Protein AF-A0A090X7V4-F1 (afdb_monomer)

Nearest PDB structures (foldseek):
  7btb-assembly1_n  TM=2.486E-01  e=9.029E+00  Saccharomyces cerevisiae S288C

Radius of gyration: 24.44 Å; Cα contacts (8 Å, |Δi|>4): 132; chain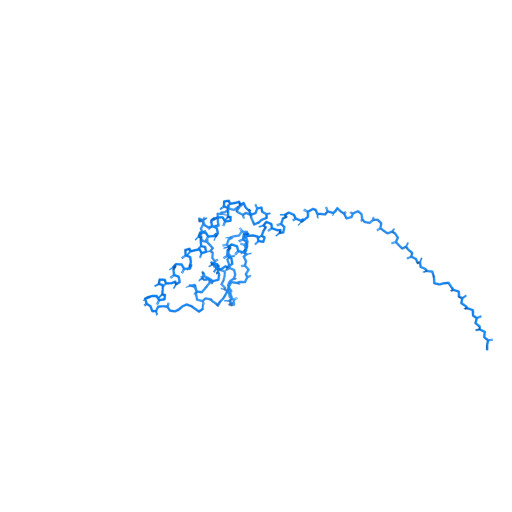s: 1; bounding box: 55×74×33 Å

Mean predicted aligned error: 12.54 Å

Structure (mmCIF, N/CA/C/O backbone):
data_AF-A0A090X7V4-F1
#
_entry.id   AF-A0A090X7V4-F1
#
loop_
_atom_site.group_PDB
_atom_site.id
_atom_site.type_symbol
_atom_site.label_atom_id
_atom_site.label_alt_id
_atom_site.label_comp_id
_atom_site.label_asym_id
_atom_site.label_entity_id
_atom_site.label_seq_id
_atom_site.pdbx_PDB_ins_code
_atom_site.Cartn_x
_atom_site.Cartn_y
_atom_site.Cartn_z
_atom_site.occupancy
_atom_site.B_iso_or_equiv
_atom_site.auth_seq_id
_atom_site.auth_comp_id
_atom_site.auth_asym_id
_atom_site.auth_atom_id
_atom_site.pdbx_PDB_model_num
ATOM 1 N N . MET A 1 1 ? 37.353 -62.500 11.429 1.00 55.50 1 MET A N 1
ATOM 2 C CA . MET A 1 1 ? 38.301 -61.443 11.016 1.00 55.50 1 MET A CA 1
ATOM 3 C C . MET A 1 1 ? 38.512 -61.535 9.520 1.00 55.50 1 MET A C 1
ATOM 5 O O . MET A 1 1 ? 39.164 -62.463 9.074 1.00 55.50 1 MET A O 1
ATOM 9 N N . TYR A 1 2 ? 37.965 -60.586 8.769 1.00 43.41 2 TYR A N 1
ATOM 10 C CA . TYR A 1 2 ? 38.530 -60.153 7.495 1.00 43.41 2 TYR A CA 1
ATOM 11 C C . TYR A 1 2 ? 37.994 -58.744 7.243 1.00 43.41 2 TYR A C 1
ATOM 13 O O . TYR A 1 2 ? 36.796 -58.547 7.060 1.00 43.41 2 TYR A O 1
ATOM 21 N N . ARG A 1 3 ? 38.876 -57.752 7.373 1.00 49.12 3 ARG A N 1
ATOM 22 C CA . ARG A 1 3 ? 38.632 -56.381 6.926 1.00 49.12 3 ARG A CA 1
ATOM 23 C C . ARG A 1 3 ? 39.083 -56.313 5.476 1.00 49.12 3 ARG A C 1
ATOM 25 O O . ARG A 1 3 ? 40.190 -56.753 5.195 1.00 49.12 3 ARG A O 1
ATOM 32 N N . ASN A 1 4 ? 38.300 -55.680 4.612 1.00 52.03 4 ASN A N 1
ATOM 33 C CA . ASN A 1 4 ? 38.887 -54.919 3.519 1.00 52.03 4 ASN A CA 1
ATOM 34 C C . ASN A 1 4 ? 38.003 -53.724 3.170 1.00 52.03 4 ASN A C 1
ATOM 36 O O . ASN A 1 4 ? 36.879 -53.850 2.696 1.00 52.03 4 ASN A O 1
ATOM 40 N N . ILE A 1 5 ? 38.551 -52.559 3.497 1.00 61.97 5 ILE A N 1
ATOM 41 C CA . ILE A 1 5 ? 38.123 -51.238 3.066 1.00 61.97 5 ILE A CA 1
ATOM 42 C C . ILE A 1 5 ? 38.464 -51.155 1.580 1.00 61.97 5 ILE A C 1
ATOM 44 O O . ILE A 1 5 ? 39.626 -51.328 1.218 1.00 61.97 5 ILE A O 1
ATOM 48 N N . SER A 1 6 ? 37.490 -50.867 0.722 1.00 59.38 6 SER A N 1
ATOM 49 C CA . SER A 1 6 ? 37.802 -50.417 -0.630 1.00 59.38 6 SER A CA 1
ATOM 50 C C . SER A 1 6 ? 36.825 -49.335 -1.072 1.00 59.38 6 SER A C 1
ATOM 52 O O . SER A 1 6 ? 35.703 -49.603 -1.480 1.00 59.38 6 SER A O 1
ATOM 54 N N . ILE A 1 7 ? 37.302 -48.103 -0.883 1.00 57.25 7 ILE A N 1
ATOM 55 C CA . ILE A 1 7 ? 37.179 -46.966 -1.797 1.00 57.25 7 ILE A CA 1
ATOM 56 C C . ILE A 1 7 ? 35.736 -46.570 -2.136 1.00 57.25 7 ILE A C 1
ATOM 58 O O . ILE A 1 7 ? 35.117 -47.048 -3.082 1.00 57.25 7 ILE A O 1
ATOM 62 N N . MET A 1 8 ? 35.245 -45.586 -1.377 1.00 54.00 8 MET A N 1
ATOM 63 C CA . MET A 1 8 ? 34.170 -44.704 -1.816 1.00 54.00 8 MET A CA 1
ATOM 64 C C . MET A 1 8 ? 34.558 -44.070 -3.158 1.00 54.00 8 MET A C 1
ATOM 66 O O . MET A 1 8 ? 35.393 -43.167 -3.210 1.00 54.00 8 MET A O 1
ATOM 70 N N . LEU A 1 9 ? 33.950 -44.545 -4.244 1.00 51.62 9 LEU A N 1
ATOM 71 C CA . LEU A 1 9 ? 33.958 -43.870 -5.537 1.00 51.62 9 LEU A CA 1
ATOM 72 C C . LEU A 1 9 ? 33.089 -42.614 -5.421 1.00 51.62 9 LEU A C 1
ATOM 74 O O . LEU A 1 9 ? 31.883 -42.634 -5.657 1.00 51.62 9 LEU A O 1
ATOM 78 N N . PHE A 1 10 ? 33.725 -41.518 -5.012 1.00 44.22 10 PHE A N 1
ATOM 79 C CA . PHE A 1 10 ? 33.209 -40.167 -5.181 1.00 44.22 10 PHE A CA 1
ATOM 80 C C . PHE A 1 10 ? 33.119 -39.889 -6.685 1.00 44.22 10 PHE A C 1
ATOM 82 O O . PHE A 1 10 ? 34.092 -39.497 -7.328 1.00 44.22 10 PHE A O 1
ATOM 89 N N . VAL A 1 11 ? 31.949 -40.143 -7.266 1.00 53.31 11 VAL A N 1
ATOM 90 C CA . VAL A 1 11 ? 31.646 -39.730 -8.634 1.00 53.31 11 VAL A CA 1
ATOM 91 C C . VAL A 1 11 ? 31.371 -38.229 -8.593 1.00 53.31 11 VAL A C 1
ATOM 93 O O . VAL A 1 11 ? 30.266 -37.783 -8.293 1.00 53.31 11 VAL A O 1
ATOM 96 N N . LEU A 1 12 ? 32.417 -37.441 -8.833 1.00 53.66 12 LEU A N 1
ATOM 97 C CA . LEU A 1 12 ? 32.319 -36.005 -9.062 1.00 53.66 12 LEU A CA 1
ATOM 98 C C . LEU A 1 12 ? 31.621 -35.782 -10.408 1.00 53.66 12 LEU A C 1
ATOM 100 O O . LEU A 1 12 ? 32.263 -35.766 -11.457 1.00 53.66 12 LEU A O 1
ATOM 104 N N . PHE A 1 13 ? 30.301 -35.609 -10.390 1.00 48.25 13 PHE A N 1
ATOM 105 C CA . PHE A 1 13 ? 29.587 -35.062 -11.539 1.00 48.25 13 PHE A CA 1
ATOM 106 C C . PHE A 1 13 ? 29.838 -33.555 -11.608 1.00 48.25 13 PHE A C 1
ATOM 108 O O . PHE A 1 13 ? 29.112 -32.743 -11.039 1.00 48.25 13 PHE A O 1
ATOM 115 N N . ALA A 1 14 ? 30.898 -33.193 -12.327 1.00 54.91 14 ALA A N 1
ATOM 116 C CA . ALA A 1 14 ? 31.065 -31.867 -12.889 1.00 54.91 14 ALA A CA 1
ATOM 117 C C . ALA A 1 14 ? 30.038 -31.688 -14.015 1.00 54.91 14 ALA A C 1
ATOM 119 O O . ALA A 1 14 ? 30.277 -32.064 -15.161 1.00 54.91 14 ALA A O 1
ATOM 120 N N . VAL A 1 15 ? 28.883 -31.116 -13.684 1.00 54.47 15 VAL A N 1
ATOM 121 C CA . VAL A 1 15 ? 28.020 -30.483 -14.680 1.00 54.47 15 VAL A CA 1
ATOM 122 C C . VAL A 1 15 ? 28.199 -28.983 -14.517 1.00 54.47 15 VAL A C 1
ATOM 124 O O . VAL A 1 15 ? 27.664 -28.356 -13.606 1.00 54.47 15 VAL A O 1
ATOM 127 N N . VAL A 1 16 ? 29.004 -28.426 -15.418 1.00 55.53 16 VAL A N 1
ATOM 128 C CA . VAL A 1 16 ? 29.049 -26.999 -15.722 1.00 55.53 16 VAL A CA 1
ATOM 129 C C . VAL A 1 16 ? 27.666 -26.610 -16.242 1.00 55.53 16 VAL A C 1
ATOM 131 O O . VAL A 1 16 ? 27.377 -26.731 -17.429 1.00 55.53 16 VAL A O 1
ATOM 134 N N . LEU A 1 17 ? 26.790 -26.165 -15.347 1.00 43.09 17 LEU A N 1
ATOM 135 C CA . LEU A 1 17 ? 25.712 -25.263 -15.718 1.00 43.09 17 LEU A CA 1
ATOM 136 C C . LEU A 1 17 ? 26.254 -23.863 -15.485 1.00 43.09 17 LEU A C 1
ATOM 138 O O . LEU A 1 17 ? 26.404 -23.422 -14.347 1.00 43.09 17 LEU A O 1
ATOM 142 N N . GLY A 1 18 ? 26.582 -23.187 -16.586 1.00 54.56 18 GLY A N 1
ATOM 143 C CA . GLY A 1 18 ? 26.677 -21.739 -16.606 1.00 54.56 18 GLY A CA 1
ATOM 144 C C . GLY A 1 18 ? 25.325 -21.183 -16.186 1.00 54.56 18 GLY A C 1
ATOM 145 O O . GLY A 1 18 ? 24.454 -20.956 -17.018 1.00 54.56 18 GLY A O 1
ATOM 146 N N . VAL A 1 19 ? 25.138 -21.023 -14.879 1.00 44.72 19 VAL A N 1
ATOM 147 C CA . VAL A 1 19 ? 24.130 -20.133 -14.332 1.00 44.72 19 VAL A CA 1
ATOM 148 C C . VAL A 1 19 ? 24.562 -18.764 -14.841 1.00 44.72 19 VAL A C 1
ATOM 150 O O . VAL A 1 19 ? 25.655 -18.321 -14.469 1.00 44.72 19 VAL A O 1
ATOM 153 N N . PRO A 1 20 ? 23.797 -18.085 -15.719 1.00 42.94 20 PRO A N 1
ATOM 154 C CA . PRO A 1 20 ? 23.959 -16.651 -15.764 1.00 42.94 20 PRO A CA 1
ATOM 155 C C . PRO A 1 20 ? 23.692 -16.234 -14.324 1.00 42.94 20 PRO A C 1
ATOM 157 O O . PRO A 1 20 ? 22.617 -16.510 -13.793 1.00 42.94 20 PRO A O 1
ATOM 160 N N . ALA A 1 21 ? 24.712 -15.704 -13.653 1.00 44.31 21 ALA A N 1
ATOM 161 C CA . ALA A 1 21 ? 24.515 -14.984 -12.417 1.00 44.31 21 ALA A CA 1
ATOM 162 C C . ALA A 1 21 ? 23.565 -13.847 -12.788 1.00 44.31 21 ALA A C 1
ATOM 164 O O . ALA A 1 21 ? 23.988 -12.806 -13.293 1.00 44.31 21 ALA A O 1
ATOM 165 N N . SER A 1 22 ? 22.265 -14.123 -12.680 1.00 48.25 22 SER A N 1
ATOM 166 C CA . SER A 1 22 ? 21.217 -13.146 -12.832 1.00 48.25 22 SER A CA 1
ATOM 167 C C . SER A 1 22 ? 21.546 -12.106 -11.788 1.00 48.25 22 SER A C 1
ATOM 169 O O . SER A 1 22 ? 21.536 -12.362 -10.587 1.00 48.25 22 SER A O 1
ATOM 171 N N . GLN A 1 23 ? 21.975 -10.962 -12.290 1.00 44.66 23 GLN A N 1
ATOM 172 C CA . GLN A 1 23 ? 22.287 -9.773 -11.537 1.00 44.66 23 GLN A CA 1
ATOM 173 C C . GLN A 1 23 ? 20.961 -9.267 -10.940 1.00 44.66 23 GLN A C 1
ATOM 175 O O . GLN A 1 23 ? 20.342 -8.347 -11.459 1.00 44.66 23 GLN A O 1
ATOM 180 N N . GLU A 1 24 ? 20.457 -9.935 -9.900 1.00 46.69 24 GLU A N 1
ATOM 181 C CA . GLU A 1 24 ? 19.178 -9.635 -9.232 1.00 46.69 24 GLU A CA 1
ATOM 182 C C . GLU A 1 24 ? 19.360 -8.822 -7.943 1.00 46.69 24 GLU A C 1
ATOM 184 O O . GLU A 1 24 ? 18.419 -8.622 -7.175 1.00 46.69 24 GLU A O 1
ATOM 189 N N . GLU A 1 25 ? 20.559 -8.295 -7.707 1.00 41.16 25 GLU A N 1
ATOM 190 C CA . GLU A 1 25 ? 20.866 -7.526 -6.495 1.00 41.16 25 GLU A CA 1
ATOM 191 C C . GLU A 1 25 ? 20.339 -6.072 -6.559 1.00 41.16 25 GLU A C 1
ATOM 193 O O . GLU A 1 25 ? 20.152 -5.423 -5.530 1.00 41.16 25 GLU A O 1
ATOM 198 N N . GLY A 1 26 ? 20.012 -5.559 -7.755 1.00 44.94 26 GLY A N 1
ATOM 199 C CA . GLY A 1 26 ? 19.451 -4.207 -7.942 1.00 44.94 26 GLY A CA 1
ATOM 200 C C . GLY A 1 26 ? 17.917 -4.132 -8.034 1.00 44.94 26 GLY A C 1
ATOM 201 O O . GLY A 1 26 ? 17.308 -3.114 -7.697 1.00 44.94 26 GLY A O 1
ATOM 202 N N . SER A 1 27 ? 17.267 -5.209 -8.481 1.00 49.81 27 SER A N 1
ATOM 203 C CA . SER A 1 27 ? 15.825 -5.213 -8.792 1.00 49.81 27 SER A CA 1
ATOM 204 C C . SER A 1 27 ? 14.957 -5.566 -7.580 1.00 49.81 27 SER A C 1
ATOM 206 O O . SER A 1 27 ? 13.837 -5.077 -7.434 1.00 49.81 27 SER A O 1
ATOM 208 N N . THR A 1 28 ? 15.478 -6.399 -6.678 1.00 54.03 28 THR A N 1
ATOM 209 C CA . THR A 1 28 ? 14.794 -6.783 -5.434 1.00 54.03 28 THR A CA 1
ATOM 210 C C . THR A 1 28 ? 14.804 -5.648 -4.410 1.00 54.03 28 THR A C 1
ATOM 212 O O . THR A 1 28 ? 13.775 -5.374 -3.791 1.00 54.03 28 THR A O 1
ATOM 215 N N . SER A 1 29 ? 15.930 -4.938 -4.284 1.00 62.31 29 SER A N 1
ATOM 216 C CA . SER A 1 29 ? 16.094 -3.813 -3.356 1.00 62.31 29 SER A CA 1
ATOM 217 C C . SER A 1 29 ? 15.221 -2.614 -3.731 1.00 62.31 29 SER A C 1
ATOM 219 O O . SER A 1 29 ? 14.504 -2.093 -2.880 1.00 62.31 29 SER A O 1
ATOM 221 N N . SER A 1 30 ? 15.197 -2.221 -5.007 1.00 68.62 30 SER A N 1
ATOM 222 C CA . SER A 1 30 ? 14.364 -1.108 -5.481 1.00 68.62 30 SER A CA 1
ATOM 223 C C . SER A 1 30 ? 12.866 -1.410 -5.334 1.00 68.62 30 SER A C 1
ATOM 225 O O . SER A 1 30 ? 12.134 -0.623 -4.735 1.00 68.62 30 SER A O 1
ATOM 227 N N . SER A 1 31 ? 12.398 -2.582 -5.773 1.00 77.44 31 SER A N 1
ATOM 228 C CA . SER A 1 31 ? 10.998 -3.011 -5.598 1.00 77.44 31 SER A CA 1
ATOM 229 C C . SER A 1 31 ? 10.559 -3.035 -4.127 1.00 77.44 31 SER A C 1
ATOM 231 O O .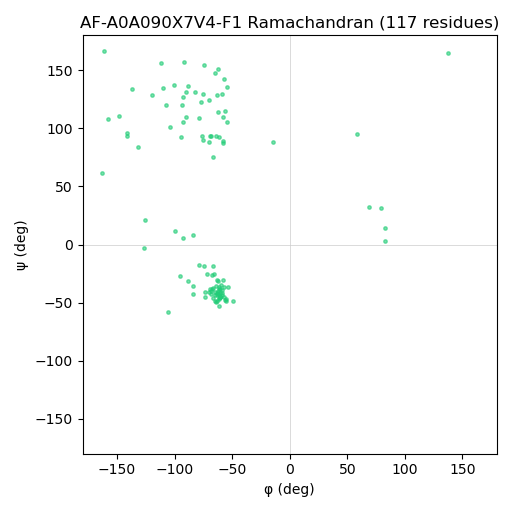 SER A 1 31 ? 9.428 -2.655 -3.794 1.00 77.44 31 SER A O 1
ATOM 233 N N . TRP A 1 32 ? 11.469 -3.417 -3.225 1.00 84.00 32 TRP A N 1
ATOM 234 C CA . TRP A 1 32 ? 11.226 -3.394 -1.786 1.00 84.00 32 TRP A CA 1
ATOM 235 C C . TRP A 1 32 ? 10.968 -1.980 -1.251 1.00 84.00 32 TRP A C 1
ATOM 237 O O . TRP A 1 32 ? 10.034 -1.790 -0.471 1.00 84.00 32 TRP A O 1
ATOM 247 N N . GLU A 1 33 ? 11.716 -0.969 -1.702 1.00 88.19 33 GLU A N 1
ATOM 248 C CA . GLU A 1 33 ? 11.531 0.410 -1.234 1.00 88.19 33 GLU A CA 1
ATOM 249 C C . GLU A 1 33 ? 10.131 0.956 -1.539 1.00 88.19 33 GLU A C 1
ATOM 251 O O . GLU A 1 33 ? 9.485 1.540 -0.665 1.00 88.19 33 GLU A O 1
ATOM 256 N N . CYS A 1 34 ? 9.635 0.746 -2.762 1.00 89.00 34 CYS A N 1
ATOM 257 C CA . CYS A 1 34 ? 8.291 1.180 -3.150 1.00 89.00 34 CYS A CA 1
ATOM 258 C C . CYS A 1 34 ? 7.218 0.389 -2.403 1.00 89.00 34 CYS A C 1
ATOM 260 O O . CYS A 1 34 ? 6.214 0.956 -1.968 1.00 89.00 34 CYS A O 1
ATOM 262 N N . ARG A 1 35 ? 7.440 -0.913 -2.189 1.00 87.75 35 ARG A N 1
ATOM 263 C CA . ARG A 1 35 ? 6.521 -1.745 -1.402 1.00 87.75 35 ARG A CA 1
ATOM 264 C C . ARG A 1 35 ? 6.427 -1.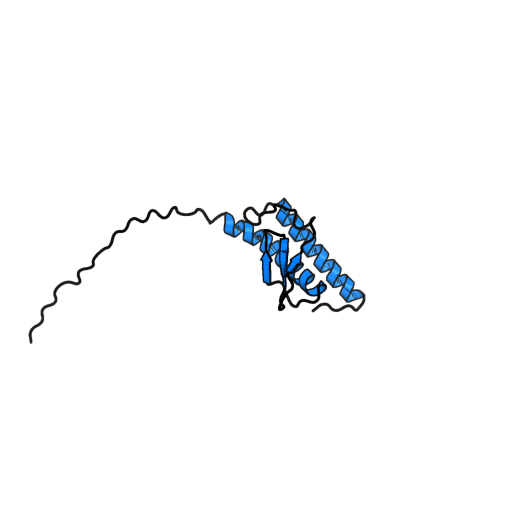227 0.026 1.00 87.75 35 ARG A C 1
ATOM 266 O O . ARG A 1 35 ? 5.328 -1.112 0.561 1.00 87.75 35 ARG A O 1
ATOM 273 N N . GLN A 1 36 ? 7.558 -0.873 0.624 1.00 91.06 36 GLN A N 1
ATOM 274 C CA . GLN A 1 36 ? 7.597 -0.343 1.979 1.00 91.06 36 GLN A CA 1
ATOM 275 C C . GLN A 1 36 ? 6.977 1.058 2.073 1.00 91.06 36 GLN A C 1
ATOM 277 O O . GLN A 1 36 ? 6.249 1.331 3.027 1.00 91.06 36 GLN A O 1
ATOM 282 N N . ALA A 1 37 ? 7.188 1.912 1.067 1.00 93.00 37 ALA A N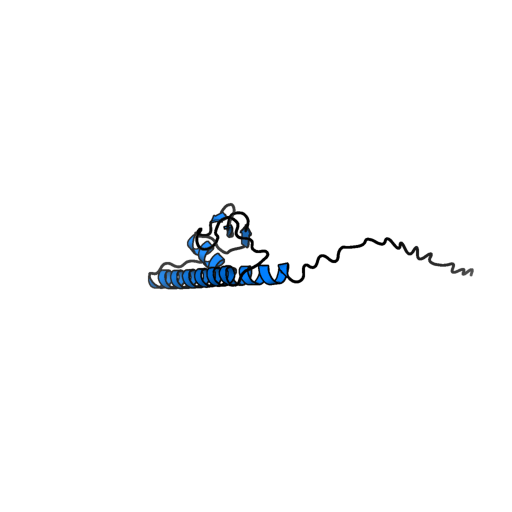 1
ATOM 283 C CA . ALA A 1 37 ? 6.539 3.220 0.967 1.00 93.00 37 ALA A CA 1
ATOM 284 C C . ALA A 1 37 ? 5.005 3.123 0.874 1.00 93.00 37 ALA A C 1
ATOM 286 O O . ALA A 1 37 ? 4.305 3.959 1.446 1.00 93.00 37 ALA A O 1
ATOM 287 N N . LEU A 1 38 ? 4.490 2.102 0.181 1.00 93.81 38 LEU A N 1
ATOM 288 C CA . LEU A 1 38 ? 3.057 1.876 -0.018 1.00 93.81 38 LEU A CA 1
ATOM 289 C C . LEU A 1 38 ? 2.383 1.133 1.146 1.00 93.81 38 LEU A C 1
ATOM 291 O O . LEU A 1 38 ? 1.229 1.419 1.445 1.00 93.81 38 LEU A O 1
ATOM 295 N N . SER A 1 39 ? 3.069 0.186 1.797 1.00 91.50 39 SER A N 1
ATOM 296 C CA . SER A 1 39 ? 2.464 -0.805 2.709 1.00 91.50 39 SER A CA 1
ATOM 297 C C . SER A 1 39 ? 1.525 -0.201 3.762 1.00 91.50 39 SER A C 1
ATOM 299 O O . SER A 1 39 ? 0.382 -0.632 3.897 1.00 91.50 39 SER A O 1
ATOM 301 N N . GLY A 1 40 ? 1.962 0.858 4.454 1.00 93.56 40 GLY A N 1
ATOM 302 C CA . GLY A 1 40 ? 1.136 1.516 5.471 1.00 93.56 40 GLY A CA 1
ATOM 303 C C . GLY A 1 40 ? -0.120 2.180 4.898 1.00 93.56 40 GLY A C 1
ATOM 304 O O . GLY A 1 40 ? -1.192 2.074 5.487 1.00 93.56 40 GLY A O 1
ATOM 305 N N . GLY A 1 41 ? -0.005 2.837 3.741 1.00 94.50 41 GLY A N 1
ATOM 306 C CA . GLY A 1 41 ? -1.139 3.443 3.047 1.00 94.50 41 GLY A CA 1
ATOM 307 C C . GLY A 1 41 ? -2.099 2.400 2.493 1.00 94.50 41 GLY A C 1
ATOM 308 O O . GLY A 1 41 ? -3.305 2.543 2.650 1.00 94.50 41 GLY A O 1
ATOM 309 N N . ALA A 1 42 ? -1.572 1.326 1.903 1.00 94.12 42 ALA A N 1
ATOM 310 C CA . ALA A 1 42 ? -2.364 0.215 1.387 1.00 94.12 42 ALA A CA 1
ATOM 311 C C . ALA A 1 42 ? -3.168 -0.483 2.489 1.00 94.12 42 ALA A C 1
ATOM 313 O O . ALA A 1 42 ? -4.322 -0.832 2.254 1.00 94.12 42 ALA A O 1
ATOM 314 N N . ASN A 1 43 ? -2.598 -0.639 3.690 1.00 94.56 43 ASN A N 1
ATOM 315 C CA . ASN A 1 43 ? -3.324 -1.209 4.823 1.00 94.56 43 ASN A CA 1
ATOM 316 C C . ASN A 1 43 ? -4.532 -0.353 5.200 1.00 94.56 43 ASN A C 1
ATOM 318 O O . ASN A 1 43 ? -5.656 -0.839 5.181 1.00 94.56 43 ASN A O 1
ATOM 322 N N . ILE A 1 44 ? -4.303 0.943 5.426 1.00 94.94 44 ILE A N 1
ATOM 323 C CA . ILE A 1 44 ? -5.366 1.896 5.765 1.00 94.94 44 ILE A CA 1
ATOM 324 C C . ILE A 1 44 ? -6.403 1.975 4.640 1.00 94.94 44 ILE A C 1
ATOM 326 O O . ILE A 1 44 ? -7.600 2.061 4.890 1.00 94.94 44 ILE A O 1
ATOM 330 N N . TYR A 1 45 ? -5.964 1.921 3.385 1.00 94.38 45 TYR A N 1
ATOM 331 C CA . TYR A 1 45 ? -6.873 1.915 2.248 1.00 94.38 45 TYR A CA 1
ATOM 332 C C . TYR A 1 45 ? -7.761 0.666 2.250 1.00 94.38 45 TYR A C 1
ATOM 334 O O . TYR A 1 45 ? -8.969 0.784 2.087 1.00 94.38 45 TYR A O 1
ATOM 342 N N . CYS A 1 46 ? -7.207 -0.518 2.518 1.00 92.81 46 CYS A N 1
ATOM 343 C CA . CYS A 1 46 ? -8.000 -1.730 2.720 1.00 92.81 46 CYS A CA 1
ATOM 344 C C . CYS A 1 46 ? -9.020 -1.562 3.867 1.00 92.81 46 CYS A C 1
ATOM 346 O O . CYS A 1 46 ? -10.196 -1.877 3.675 1.00 92.81 46 CYS A O 1
ATOM 348 N N . GLU A 1 47 ? -8.612 -1.003 5.010 1.00 92.06 47 GLU A N 1
ATOM 349 C CA . GLU A 1 47 ? -9.490 -0.719 6.161 1.00 92.06 47 GLU A CA 1
ATOM 350 C C . GLU A 1 47 ? -10.654 0.210 5.796 1.00 92.06 47 GLU A C 1
ATOM 352 O O . GLU A 1 47 ? -11.806 -0.078 6.125 1.00 92.06 47 GLU A O 1
ATOM 357 N N . ILE A 1 48 ? -10.387 1.274 5.030 1.00 91.00 48 ILE A N 1
ATOM 358 C CA . ILE A 1 48 ? -11.414 2.201 4.525 1.00 91.00 48 ILE A CA 1
ATOM 359 C C . ILE A 1 48 ? -12.451 1.470 3.656 1.00 91.00 48 ILE A C 1
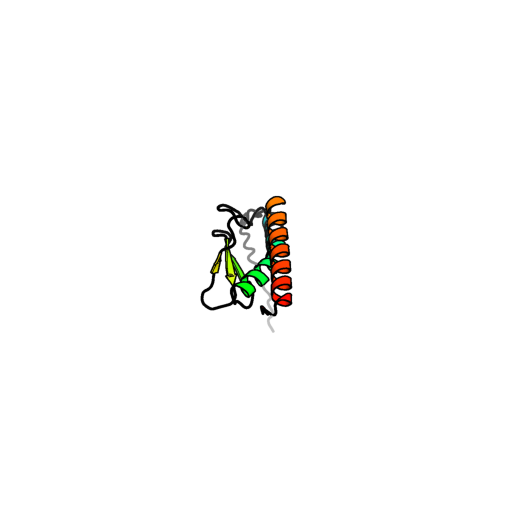ATOM 361 O O . ILE A 1 48 ? -13.636 1.796 3.698 1.00 91.00 48 ILE A O 1
ATOM 365 N N . PHE A 1 49 ? -12.037 0.454 2.894 1.00 89.12 49 PHE A N 1
ATOM 366 C CA . PHE A 1 49 ? -12.932 -0.389 2.088 1.00 89.12 49 PHE A CA 1
ATOM 367 C C . PHE A 1 49 ? -13.575 -1.548 2.883 1.00 89.12 49 PHE A C 1
ATOM 369 O O . PHE A 1 49 ? -14.253 -2.410 2.305 1.00 89.12 49 PHE A O 1
ATOM 376 N N . GLY A 1 50 ? -13.398 -1.567 4.208 1.00 88.25 50 GLY A N 1
ATOM 377 C CA . GLY A 1 50 ? -13.982 -2.552 5.118 1.00 88.25 50 GLY A CA 1
ATOM 378 C C . GLY A 1 50 ? -13.235 -3.886 5.147 1.00 88.25 50 GLY A C 1
ATOM 379 O O . GLY A 1 50 ? -13.870 -4.929 5.307 1.00 88.25 50 GLY A O 1
ATOM 380 N N . HIS A 1 51 ? -11.918 -3.868 4.936 1.00 89.50 51 HIS A N 1
ATOM 381 C CA . HIS A 1 51 ? -11.037 -5.038 5.018 1.00 89.50 51 HIS A CA 1
ATOM 382 C C . HIS A 1 51 ? -10.087 -4.964 6.202 1.00 89.50 51 HIS A C 1
ATOM 384 O O . HIS A 1 51 ? -9.752 -3.882 6.655 1.00 89.50 51 HIS A O 1
ATOM 390 N N . SER A 1 52 ? -9.596 -6.110 6.671 1.00 85.50 52 SER A N 1
ATOM 391 C CA . SER A 1 52 ? -8.715 -6.136 7.841 1.00 85.50 52 SER A CA 1
ATOM 392 C C . SER A 1 52 ? -7.300 -5.633 7.551 1.00 85.50 52 SER A C 1
ATOM 394 O O . SER A 1 52 ? -6.749 -4.886 8.348 1.00 85.50 52 SER A O 1
ATOM 396 N N . PHE A 1 53 ? -6.679 -6.056 6.446 1.00 87.19 53 PHE A N 1
ATOM 397 C CA . PHE A 1 53 ? -5.312 -5.640 6.116 1.00 87.19 53 PHE A CA 1
ATOM 398 C C . PHE A 1 53 ? -4.965 -5.857 4.641 1.00 87.19 53 PHE A C 1
ATOM 400 O O . PHE A 1 53 ? -5.659 -6.571 3.915 1.00 87.19 53 PHE A O 1
ATOM 407 N N . PHE A 1 54 ? -3.866 -5.252 4.201 1.00 90.69 54 PHE A N 1
ATOM 408 C CA . PHE A 1 54 ? -3.286 -5.439 2.870 1.00 90.69 54 PHE A CA 1
ATOM 409 C C . PHE A 1 54 ? -2.415 -6.707 2.800 1.00 90.69 54 PHE A C 1
ATOM 411 O O . PHE A 1 54 ? -1.532 -6.892 3.637 1.00 90.69 54 PHE A O 1
ATOM 418 N N . ARG A 1 55 ? -2.605 -7.558 1.778 1.00 88.94 55 ARG A N 1
ATOM 419 C CA . ARG A 1 55 ? -1.753 -8.740 1.533 1.00 88.94 55 ARG A CA 1
ATOM 420 C C . ARG A 1 55 ? -0.793 -8.570 0.361 1.00 88.94 55 ARG A C 1
ATOM 422 O O . ARG A 1 55 ? 0.411 -8.774 0.510 1.00 88.94 55 ARG A O 1
ATOM 429 N N . VAL A 1 56 ? -1.335 -8.292 -0.825 1.00 88.69 56 VAL A N 1
ATOM 430 C CA . VAL A 1 56 ? -0.598 -8.403 -2.094 1.00 88.69 56 VAL A CA 1
ATOM 431 C C . VAL A 1 56 ? -0.905 -7.207 -2.979 1.00 88.69 56 VAL A C 1
ATOM 433 O O . VAL A 1 56 ? -2.059 -6.838 -3.147 1.00 88.69 56 VAL A O 1
ATOM 436 N N . LEU A 1 57 ? 0.130 -6.603 -3.561 1.00 88.62 57 LEU A N 1
ATOM 437 C CA . LEU A 1 57 ? -0.020 -5.659 -4.665 1.00 88.62 57 LEU A CA 1
ATOM 438 C C . LEU A 1 57 ? 0.115 -6.442 -5.970 1.00 88.62 57 LEU A C 1
ATOM 440 O O . LEU A 1 57 ? 1.129 -7.116 -6.159 1.00 88.62 57 LEU A O 1
ATOM 444 N N . HIS A 1 58 ? -0.872 -6.292 -6.846 1.00 88.56 58 HIS A N 1
ATOM 445 C CA . HIS A 1 58 ? -0.884 -6.743 -8.235 1.00 88.56 58 HIS A CA 1
ATOM 446 C C . HIS A 1 58 ? -0.422 -5.566 -9.118 1.00 88.56 58 HIS A C 1
ATOM 448 O O . HIS A 1 58 ? -1.214 -4.672 -9.435 1.00 88.56 58 HIS A O 1
ATOM 454 N N . PRO A 1 59 ? 0.886 -5.449 -9.429 1.00 83.88 59 PRO A N 1
ATOM 455 C CA . PRO A 1 59 ? 1.436 -4.281 -10.120 1.00 83.88 59 PRO A CA 1
ATOM 456 C C . PRO A 1 59 ? 0.919 -4.125 -11.557 1.00 83.88 59 PRO A C 1
ATOM 458 O O . PRO A 1 59 ? 0.877 -3.010 -12.073 1.00 83.88 59 PRO A O 1
ATOM 461 N N . GLU A 1 60 ? 0.497 -5.214 -12.200 1.00 83.69 60 GLU A N 1
ATOM 462 C CA . GLU A 1 60 ? 0.004 -5.230 -13.578 1.00 83.69 60 GLU A CA 1
ATOM 463 C C . GLU A 1 60 ? -1.263 -4.388 -13.774 1.00 83.69 60 GLU A C 1
ATOM 465 O O . GLU A 1 60 ? -1.472 -3.812 -14.842 1.00 83.69 60 GLU A O 1
ATOM 470 N N . ASN A 1 61 ? -2.098 -4.293 -12.741 1.00 85.50 61 ASN A N 1
ATOM 471 C CA . ASN A 1 61 ? -3.380 -3.596 -12.780 1.00 85.50 61 ASN A CA 1
ATOM 472 C C . ASN A 1 61 ? -3.536 -2.545 -11.667 1.00 85.50 61 ASN A C 1
ATOM 474 O O . ASN A 1 61 ? -4.531 -1.813 -11.659 1.00 85.50 61 ASN A O 1
ATOM 478 N N . GLY A 1 62 ? -2.545 -2.431 -10.776 1.00 88.50 62 GLY A N 1
ATOM 479 C CA . GLY A 1 62 ? -2.564 -1.505 -9.649 1.00 88.50 62 GLY A CA 1
ATOM 480 C C . GLY A 1 62 ? -3.591 -1.893 -8.597 1.00 88.50 62 GLY A C 1
ATOM 481 O O . GLY A 1 62 ? -4.202 -1.015 -7.995 1.00 88.50 62 GLY A O 1
ATOM 482 N N . GLU A 1 63 ? -3.845 -3.185 -8.406 1.00 92.25 63 GLU A N 1
ATOM 483 C CA . GLU A 1 63 ? -4.834 -3.661 -7.443 1.00 92.25 63 GLU A CA 1
ATOM 484 C C . GLU A 1 63 ? -4.178 -4.138 -6.147 1.00 92.25 63 GLU A C 1
ATOM 486 O O . GLU A 1 63 ? -3.176 -4.850 -6.141 1.00 92.25 63 GLU A O 1
ATOM 491 N N . LEU A 1 64 ? -4.781 -3.760 -5.026 1.00 92.25 64 LEU A N 1
ATOM 492 C CA . LEU A 1 64 ? -4.459 -4.263 -3.702 1.00 92.25 64 LEU A CA 1
ATOM 493 C C . LEU A 1 64 ? -5.376 -5.438 -3.391 1.00 92.25 64 LEU A C 1
ATOM 495 O O . LEU A 1 64 ? -6.594 -5.300 -3.339 1.00 92.25 64 LEU A O 1
ATOM 499 N N . GLU A 1 65 ? -4.796 -6.598 -3.151 1.00 92.06 65 GLU A N 1
ATOM 500 C CA . GLU A 1 65 ? -5.486 -7.708 -2.524 1.00 92.06 65 GLU A CA 1
ATOM 501 C C . GLU A 1 65 ? -5.542 -7.464 -1.019 1.00 92.06 65 GLU A C 1
ATOM 503 O O . GLU A 1 65 ? -4.522 -7.516 -0.321 1.00 92.06 65 GLU A O 1
ATOM 508 N N . CYS A 1 66 ? -6.741 -7.171 -0.533 1.00 91.62 66 CYS A N 1
ATOM 509 C CA . CYS A 1 66 ? -7.014 -7.022 0.885 1.00 91.62 66 CYS A CA 1
ATOM 510 C C . CYS A 1 66 ? -7.461 -8.361 1.491 1.00 91.62 66 CYS A C 1
ATOM 512 O O . CYS A 1 66 ? -7.962 -9.245 0.792 1.00 91.62 66 CYS A O 1
ATOM 514 N N . ASP A 1 67 ? -7.302 -8.519 2.803 1.00 86.38 67 ASP A N 1
ATOM 515 C CA . ASP A 1 67 ? -7.802 -9.683 3.526 1.00 86.38 67 ASP A CA 1
ATOM 516 C C . ASP A 1 67 ? -9.332 -9.825 3.374 1.00 86.38 67 ASP A C 1
ATOM 518 O O . ASP A 1 67 ? -10.095 -8.862 3.511 1.00 86.38 67 ASP A O 1
ATOM 522 N N . GLY A 1 68 ? -9.763 -11.033 2.995 1.00 75.12 68 GLY A N 1
ATOM 523 C CA . GLY A 1 68 ? -11.152 -11.385 2.695 1.00 75.12 68 GLY A CA 1
ATOM 524 C C . GLY A 1 68 ? -11.301 -12.277 1.450 1.00 75.12 68 GLY A C 1
ATOM 525 O O . GLY A 1 68 ? -10.361 -12.412 0.669 1.00 75.12 68 GLY A O 1
ATOM 526 N N . PRO A 1 69 ? -12.474 -12.910 1.251 1.00 59.06 69 PRO A N 1
ATOM 527 C CA . PRO A 1 69 ? -12.666 -13.943 0.228 1.00 59.06 69 PRO A CA 1
ATOM 528 C C . PRO A 1 69 ? -12.583 -13.436 -1.220 1.00 59.06 69 PRO A C 1
ATOM 530 O O . PRO A 1 69 ? -12.243 -14.217 -2.100 1.00 59.06 69 PRO A O 1
ATOM 533 N N . THR A 1 70 ? -12.873 -12.159 -1.494 1.00 60.75 70 THR A N 1
ATOM 534 C CA . THR A 1 70 ? -12.953 -11.642 -2.874 1.00 60.75 70 THR A CA 1
ATOM 535 C C . THR A 1 70 ? -12.896 -10.112 -2.951 1.00 60.75 70 THR A C 1
ATOM 537 O O . THR A 1 70 ? -13.868 -9.510 -3.402 1.00 60.75 70 THR A O 1
ATOM 540 N N . LYS A 1 71 ? -11.829 -9.425 -2.520 1.00 73.00 71 LYS A N 1
ATOM 541 C CA . LYS A 1 71 ? -11.763 -7.964 -2.743 1.00 73.00 71 LYS A CA 1
ATOM 542 C C . LYS A 1 71 ? -10.366 -7.480 -3.107 1.00 73.00 71 LYS A C 1
ATOM 544 O O . LYS A 1 71 ? -9.537 -7.153 -2.262 1.00 73.00 71 LYS A O 1
ATOM 549 N N . LYS A 1 72 ? -10.158 -7.422 -4.421 1.00 88.62 72 LYS A N 1
ATOM 550 C CA . LYS A 1 72 ? -9.141 -6.585 -5.040 1.00 88.62 72 LYS A CA 1
ATOM 551 C C . LYS A 1 72 ? -9.655 -5.146 -5.048 1.00 88.62 72 LYS A C 1
ATOM 553 O O . LYS A 1 72 ? -10.739 -4.885 -5.568 1.00 88.62 72 LYS A O 1
ATOM 558 N N . VAL A 1 73 ? -8.907 -4.230 -4.451 1.00 90.75 73 VAL A N 1
ATOM 559 C CA . VAL A 1 73 ? -9.222 -2.802 -4.414 1.00 90.75 73 VAL A CA 1
ATOM 560 C C . VAL A 1 73 ? -8.252 -2.085 -5.337 1.00 90.75 73 VAL A C 1
ATOM 562 O O . VAL A 1 73 ? -7.039 -2.148 -5.154 1.00 90.75 73 VAL A O 1
ATOM 565 N N . LYS A 1 74 ? -8.777 -1.412 -6.356 1.00 92.81 74 LYS A N 1
ATOM 566 C CA . LYS A 1 74 ? -7.946 -0.720 -7.337 1.00 92.81 74 LYS A CA 1
ATOM 567 C C . LYS A 1 74 ? -7.377 0.570 -6.752 1.00 92.81 74 LYS A C 1
ATOM 569 O O . LYS A 1 74 ? -8.129 1.389 -6.228 1.00 92.81 74 LYS A O 1
ATOM 574 N N . LEU A 1 75 ? -6.066 0.763 -6.878 1.00 92.94 75 LEU A N 1
ATOM 575 C CA . LEU A 1 75 ? -5.425 2.026 -6.541 1.00 92.94 75 LEU A CA 1
ATOM 576 C C . LEU A 1 75 ? -5.914 3.137 -7.479 1.00 92.94 75 LEU A C 1
ATOM 578 O O . LEU A 1 75 ? -6.168 2.895 -8.665 1.00 92.94 75 LEU A O 1
ATOM 582 N N . PRO A 1 76 ? -6.007 4.380 -6.987 1.00 92.69 76 PRO A N 1
ATOM 583 C CA . PRO A 1 76 ? -6.280 5.516 -7.848 1.00 92.69 76 PRO A CA 1
ATOM 584 C C . PRO A 1 76 ? -5.233 5.640 -8.963 1.00 92.69 76 PRO A C 1
ATOM 586 O O . PRO A 1 76 ? -4.039 5.456 -8.733 1.00 92.69 76 PRO A O 1
ATOM 589 N N . VAL A 1 77 ? -5.669 6.035 -10.163 1.00 90.50 77 VAL A N 1
ATOM 590 C CA . VAL A 1 77 ? -4.804 6.150 -11.356 1.00 90.50 77 VAL A CA 1
ATOM 591 C C . VAL A 1 77 ? -3.621 7.100 -11.141 1.00 90.50 77 VAL A C 1
ATOM 593 O O . VAL A 1 77 ? -2.557 6.889 -11.709 1.00 90.50 77 VAL A O 1
ATOM 596 N N . PHE A 1 78 ? -3.777 8.131 -10.308 1.00 89.06 78 PHE A N 1
ATOM 597 C CA . PHE A 1 78 ? -2.685 9.055 -9.992 1.00 89.06 78 PHE A CA 1
ATOM 598 C C . PHE A 1 78 ? -1.607 8.432 -9.086 1.00 89.06 78 PHE A C 1
ATOM 600 O O . PHE A 1 78 ? -0.460 8.869 -9.122 1.00 89.06 78 PHE A O 1
ATOM 607 N N . VAL A 1 79 ? -1.970 7.423 -8.285 1.00 91.88 79 VAL A N 1
ATOM 608 C CA . VAL A 1 79 ? -1.049 6.666 -7.421 1.00 91.88 79 VAL A CA 1
ATOM 609 C C . VAL A 1 79 ? -0.371 5.563 -8.224 1.00 91.88 79 VAL A C 1
ATOM 611 O O . VAL A 1 79 ? 0.832 5.354 -8.090 1.00 91.88 79 VAL A O 1
ATOM 614 N N . TRP A 1 80 ? -1.146 4.874 -9.067 1.00 91.12 80 TRP A N 1
ATOM 615 C CA . TRP A 1 80 ? -0.671 3.779 -9.907 1.00 91.12 80 TRP A CA 1
ATOM 616 C C . TRP A 1 80 ? -1.129 3.935 -11.368 1.00 91.12 80 TRP A C 1
ATOM 618 O O . TRP A 1 80 ? -2.145 3.360 -11.777 1.00 91.12 80 TRP A O 1
ATOM 628 N N . PRO A 1 81 ? -0.398 4.721 -12.178 1.00 87.06 81 PRO A N 1
ATOM 629 C CA . PRO A 1 81 ? -0.694 4.874 -13.598 1.00 87.06 81 PRO A CA 1
ATOM 630 C C . PRO A 1 81 ? -0.566 3.552 -14.376 1.00 87.06 81 PRO A C 1
ATOM 632 O O . PRO A 1 81 ? 0.266 2.707 -14.026 1.00 87.06 81 PRO A O 1
ATOM 635 N N . PRO A 1 82 ? -1.316 3.365 -15.477 1.00 85.50 82 PRO A N 1
ATOM 636 C CA . PRO A 1 82 ? -1.116 2.233 -16.377 1.00 85.50 82 PRO A CA 1
ATOM 637 C C . PRO A 1 82 ? 0.333 2.148 -16.876 1.00 85.50 82 PRO A C 1
ATOM 639 O O . PRO A 1 82 ? 0.920 3.157 -17.259 1.00 85.50 82 PRO A O 1
ATOM 642 N N . GLY A 1 83 ? 0.903 0.942 -16.878 1.00 81.44 83 GLY A N 1
ATOM 643 C CA . GLY A 1 83 ? 2.296 0.707 -17.280 1.00 81.44 83 GLY A CA 1
ATOM 644 C C . GLY A 1 83 ? 3.336 0.969 -16.184 1.00 81.44 83 GLY A C 1
ATOM 645 O O . GLY A 1 83 ? 4.531 0.834 -16.442 1.00 81.44 83 GLY A O 1
ATOM 646 N N 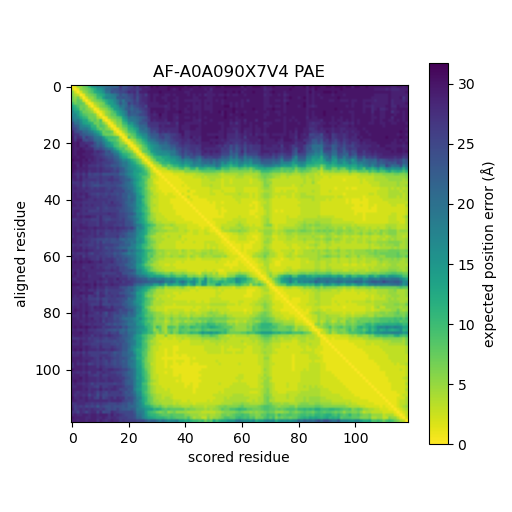. THR A 1 84 ? 2.911 1.311 -14.963 1.00 84.12 84 THR A N 1
ATOM 647 C CA . THR A 1 84 ? 3.818 1.407 -13.812 1.00 84.12 84 THR A CA 1
ATOM 648 C C . THR A 1 84 ? 4.420 0.041 -13.497 1.00 84.12 84 THR A C 1
ATOM 650 O O . THR A 1 84 ? 3.701 -0.940 -13.322 1.00 84.12 84 THR A O 1
ATOM 653 N N . SER A 1 85 ? 5.749 -0.012 -13.389 1.00 79.31 85 SER A N 1
ATOM 654 C CA . SER A 1 85 ? 6.472 -1.203 -12.949 1.00 79.31 85 SER A CA 1
ATOM 655 C C . SER A 1 85 ? 7.074 -0.990 -11.566 1.00 79.31 85 SER A C 1
ATOM 657 O O . SER A 1 85 ? 7.726 0.020 -11.300 1.00 79.31 85 SER A O 1
ATOM 659 N N . MET A 1 86 ? 6.917 -1.993 -10.703 1.00 74.25 86 MET A N 1
ATOM 660 C CA . MET A 1 86 ? 7.552 -2.030 -9.384 1.00 74.25 86 MET A CA 1
ATOM 661 C C . MET A 1 86 ? 9.056 -2.349 -9.470 1.00 74.25 86 MET A C 1
ATOM 663 O O . MET A 1 86 ? 9.793 -2.084 -8.526 1.00 74.25 86 MET A O 1
ATOM 667 N N . SER A 1 87 ? 9.526 -2.906 -10.595 1.00 72.06 87 SER A N 1
ATOM 668 C CA . SER A 1 87 ? 10.897 -3.421 -10.751 1.00 72.06 87 SER A CA 1
ATOM 669 C C . SER A 1 87 ? 11.987 -2.353 -10.708 1.00 72.06 87 SER A C 1
ATOM 671 O O . SER A 1 87 ? 13.151 -2.687 -10.529 1.00 72.06 87 SER A O 1
ATOM 673 N N . SER A 1 88 ? 11.636 -1.085 -10.915 1.00 70.50 88 SER A N 1
ATOM 674 C CA . SER A 1 88 ? 12.601 0.007 -11.044 1.00 70.50 88 SER A CA 1
ATOM 675 C C . SER A 1 88 ? 12.332 1.159 -10.083 1.00 70.50 88 SER A C 1
ATOM 677 O O . SER A 1 88 ? 12.752 2.266 -10.406 1.00 70.50 88 SER A O 1
ATOM 679 N N . CYS A 1 89 ? 11.598 0.914 -8.981 1.00 85.38 89 CYS A N 1
ATOM 680 C CA . CYS A 1 89 ? 11.096 1.902 -8.010 1.00 85.38 89 CYS A CA 1
ATOM 681 C C . CYS A 1 89 ? 11.763 3.277 -8.130 1.00 85.38 89 CYS A C 1
ATOM 683 O O . CYS A 1 89 ? 12.802 3.555 -7.528 1.00 85.38 89 CYS A O 1
ATOM 685 N N . THR A 1 90 ? 11.194 4.123 -8.987 1.00 89.56 90 THR A N 1
ATOM 686 C CA . THR A 1 90 ? 11.823 5.401 -9.300 1.00 89.56 90 THR A CA 1
ATOM 687 C C . THR A 1 90 ? 11.630 6.348 -8.117 1.00 89.56 90 THR A C 1
ATOM 689 O O . THR A 1 90 ? 10.636 6.223 -7.395 1.00 89.56 90 THR A O 1
ATOM 692 N N . PRO A 1 91 ? 12.510 7.345 -7.919 1.00 90.19 91 PRO A N 1
ATOM 693 C CA . PRO A 1 91 ? 12.316 8.344 -6.869 1.00 90.19 91 PRO A CA 1
ATOM 694 C C . PRO A 1 91 ? 10.944 9.026 -6.956 1.00 90.19 91 PRO A C 1
ATOM 696 O O . PRO A 1 91 ? 10.305 9.273 -5.939 1.00 90.19 91 PRO A O 1
ATOM 699 N N . GLN A 1 92 ? 10.455 9.264 -8.177 1.00 90.38 92 GLN A N 1
ATOM 700 C CA . GLN A 1 92 ? 9.121 9.807 -8.414 1.00 90.38 92 GLN A CA 1
ATOM 701 C C . GLN A 1 92 ? 8.020 8.857 -7.925 1.00 90.38 92 GLN A C 1
ATOM 703 O O . GLN A 1 92 ? 7.151 9.291 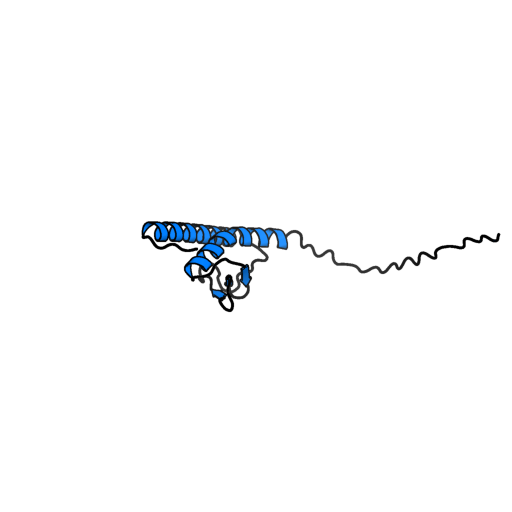-7.176 1.00 90.38 92 GLN A O 1
ATOM 708 N N . LEU A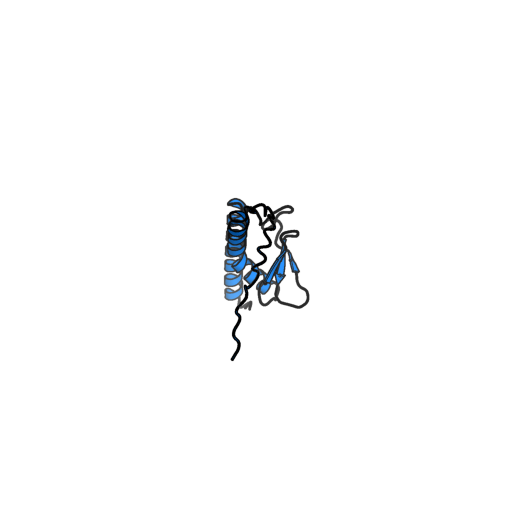 1 93 ? 8.074 7.570 -8.294 1.00 90.25 93 LEU A N 1
ATOM 709 C CA . LEU A 1 93 ? 7.091 6.582 -7.841 1.00 90.25 93 LEU A CA 1
ATOM 710 C C . LEU A 1 93 ? 7.118 6.443 -6.315 1.00 90.25 93 LEU A C 1
ATOM 712 O O . LEU A 1 93 ? 6.073 6.501 -5.675 1.00 90.25 93 LEU A O 1
ATOM 716 N N . LYS A 1 94 ? 8.308 6.339 -5.719 1.00 92.38 94 LYS A N 1
ATOM 717 C CA . LYS A 1 94 ? 8.487 6.269 -4.264 1.00 92.38 94 LYS A CA 1
ATOM 718 C C . LYS A 1 94 ? 7.850 7.467 -3.559 1.00 92.38 94 LYS A C 1
ATOM 720 O O . LYS A 1 94 ? 7.087 7.270 -2.617 1.00 92.38 94 LYS A O 1
ATOM 725 N N . ASN A 1 95 ? 8.100 8.685 -4.043 1.00 94.06 95 ASN A N 1
ATOM 726 C CA . ASN A 1 95 ? 7.518 9.906 -3.482 1.00 94.06 95 ASN A CA 1
ATOM 727 C C . ASN A 1 95 ? 5.988 9.925 -3.612 1.00 94.06 95 ASN A C 1
ATOM 729 O O . ASN A 1 95 ? 5.303 10.279 -2.654 1.00 94.06 95 ASN A O 1
ATOM 733 N N . THR A 1 96 ? 5.441 9.497 -4.754 1.00 94.88 96 THR A N 1
ATOM 734 C CA . THR A 1 96 ? 3.988 9.367 -4.947 1.00 94.88 96 THR A CA 1
ATOM 735 C C . THR A 1 96 ? 3.374 8.375 -3.957 1.00 94.88 96 THR A C 1
ATOM 737 O O . THR A 1 96 ? 2.360 8.682 -3.334 1.00 94.88 96 THR A O 1
ATOM 740 N N . LEU A 1 97 ? 3.999 7.211 -3.752 1.00 94.56 97 LEU A N 1
ATOM 741 C CA . LEU A 1 97 ? 3.522 6.203 -2.798 1.00 94.56 97 LEU A CA 1
ATOM 742 C C . LEU A 1 97 ? 3.623 6.693 -1.345 1.00 94.56 97 LEU A C 1
ATOM 744 O O . LEU A 1 97 ? 2.725 6.438 -0.544 1.00 94.56 97 LEU A O 1
ATOM 748 N N . GLN A 1 98 ? 4.678 7.438 -1.001 1.00 95.75 98 GLN A N 1
ATOM 749 C CA . GLN A 1 98 ? 4.815 8.070 0.315 1.00 95.75 98 GLN A CA 1
ATOM 750 C C . GLN A 1 98 ? 3.744 9.140 0.555 1.00 95.75 98 GLN A C 1
ATOM 752 O O . GLN A 1 98 ? 3.151 9.170 1.634 1.00 95.75 98 GLN A O 1
ATOM 757 N N . ALA A 1 99 ? 3.473 9.986 -0.443 1.00 96.50 99 ALA A N 1
ATOM 758 C CA . ALA A 1 99 ? 2.423 10.997 -0.375 1.00 96.50 99 ALA A CA 1
ATOM 759 C C . ALA A 1 99 ? 1.046 10.348 -0.193 1.00 96.50 99 ALA A C 1
ATOM 761 O O . ALA A 1 99 ? 0.323 10.706 0.735 1.00 96.50 99 ALA A O 1
ATOM 762 N N . PHE A 1 100 ? 0.738 9.319 -0.987 1.00 96.19 100 PHE A N 1
ATOM 763 C CA . PHE A 1 100 ? -0.478 8.521 -0.833 1.00 96.19 100 PHE A CA 1
ATOM 764 C C . PHE A 1 100 ? -0.605 7.936 0.581 1.00 96.19 100 PHE A C 1
ATOM 766 O O . PHE A 1 100 ? -1.635 8.090 1.234 1.00 96.19 100 PHE A O 1
ATOM 773 N N . THR A 1 101 ? 0.457 7.317 1.103 1.00 96.62 101 THR A N 1
ATOM 774 C CA . THR A 1 101 ? 0.462 6.784 2.472 1.00 96.62 101 THR A CA 1
ATOM 775 C C . THR A 1 101 ? 0.196 7.868 3.515 1.00 96.62 101 THR A C 1
ATOM 777 O O . THR A 1 101 ? -0.521 7.623 4.488 1.00 96.62 101 THR A O 1
ATOM 780 N N . GLN A 1 102 ? 0.745 9.069 3.335 1.00 97.50 102 GLN A N 1
ATOM 781 C CA . GLN A 1 102 ? 0.497 10.182 4.246 1.00 97.50 102 GLN A CA 1
ATOM 782 C C . GLN A 1 102 ? -0.950 10.684 4.165 1.00 97.50 102 GLN A C 1
ATOM 784 O O . GLN A 1 102 ? -1.557 10.954 5.202 1.00 97.50 102 GLN A O 1
ATOM 789 N N . GLU A 1 103 ? -1.526 10.763 2.966 1.00 97.12 103 GLU A N 1
ATOM 790 C CA . GLU A 1 103 ? -2.940 11.099 2.779 1.00 97.12 103 GLU A CA 1
ATOM 791 C C . GLU A 1 103 ? -3.853 10.085 3.467 1.00 97.12 103 GLU A C 1
ATOM 793 O O . GLU A 1 103 ? -4.755 10.485 4.201 1.00 97.12 103 GLU A O 1
ATOM 798 N N . MET A 1 104 ? -3.586 8.784 3.318 1.00 96.12 104 MET A N 1
ATOM 799 C CA . MET A 1 104 ? -4.380 7.741 3.975 1.00 96.12 104 MET A CA 1
ATOM 800 C C . MET A 1 104 ? -4.338 7.864 5.500 1.00 96.12 104 MET A C 1
ATOM 802 O O . MET A 1 104 ? -5.377 7.778 6.154 1.00 96.12 104 MET A O 1
ATOM 806 N N . LYS A 1 105 ? -3.168 8.159 6.080 1.00 95.88 105 LYS A N 1
ATOM 807 C CA . LYS A 1 105 ? -3.047 8.448 7.521 1.00 95.88 105 LYS A CA 1
ATOM 808 C C . LYS A 1 105 ? -3.875 9.663 7.932 1.00 95.88 105 LYS A C 1
ATOM 810 O O . LYS A 1 105 ? -4.588 9.604 8.929 1.00 95.88 105 LYS A O 1
ATOM 815 N N . ASN A 1 106 ? -3.817 10.746 7.158 1.00 96.44 106 ASN A N 1
ATOM 816 C CA . ASN A 1 106 ? -4.596 11.953 7.436 1.00 96.44 106 ASN A CA 1
ATOM 817 C C . ASN A 1 106 ? -6.109 11.676 7.368 1.00 96.44 106 ASN A C 1
ATOM 819 O O . ASN A 1 106 ? -6.867 12.178 8.201 1.00 96.44 106 ASN A O 1
ATOM 823 N N . ILE A 1 107 ? -6.550 10.866 6.400 1.00 94.12 107 ILE A N 1
ATOM 824 C CA . ILE A 1 107 ? -7.943 10.417 6.283 1.00 94.12 107 ILE A CA 1
ATOM 825 C C . ILE A 1 107 ? -8.336 9.576 7.500 1.00 94.12 107 ILE A C 1
ATOM 827 O O . ILE A 1 107 ? -9.350 9.888 8.118 1.00 94.12 107 ILE A O 1
ATOM 831 N N . LYS A 1 108 ? -7.527 8.585 7.902 1.00 93.81 108 LYS A N 1
ATOM 832 C CA . LYS A 1 108 ? -7.781 7.761 9.100 1.00 93.81 108 LYS A CA 1
ATOM 833 C C . LYS A 1 108 ? -7.948 8.617 10.357 1.00 93.81 108 LYS A C 1
ATOM 835 O O . LYS A 1 108 ? -8.922 8.460 11.087 1.00 93.81 108 LYS A O 1
ATOM 840 N N . GLU A 1 109 ? -7.061 9.585 10.571 1.00 94.81 109 GLU A N 1
ATOM 841 C CA . GLU A 1 109 ? -7.171 10.521 11.697 1.00 94.81 109 GLU A CA 1
ATOM 842 C C . GLU A 1 109 ? -8.423 11.407 11.610 1.00 94.81 109 GLU A C 1
ATOM 844 O O . GLU A 1 109 ? -9.042 11.724 12.627 1.00 94.81 109 GLU A O 1
ATOM 849 N N . SER A 1 110 ? -8.827 11.807 10.403 1.00 94.94 110 SER A N 1
ATOM 850 C CA . SER A 1 110 ? -10.031 12.619 10.194 1.00 94.94 110 SER A CA 1
ATOM 851 C C . SER A 1 110 ? -11.308 11.819 10.458 1.00 94.94 110 SER A C 1
ATOM 853 O O . SER A 1 110 ? -12.214 12.333 11.109 1.00 94.94 110 SER A O 1
ATOM 855 N N . LEU A 1 111 ? -11.352 10.554 10.029 1.00 92.88 111 LEU A N 1
ATOM 856 C CA . LEU A 1 111 ? -12.433 9.610 10.328 1.00 92.88 111 LEU A CA 1
ATOM 857 C C . LEU A 1 111 ? -12.560 9.380 11.838 1.00 92.88 111 LEU A C 1
ATOM 859 O O . LEU A 1 111 ? -13.650 9.503 12.397 1.00 92.88 111 LEU A O 1
ATOM 863 N N . LYS A 1 112 ? -11.431 9.183 12.523 1.00 93.00 112 LYS A N 1
ATOM 864 C CA . LYS A 1 112 ? -11.398 9.036 13.980 1.00 93.00 112 LYS A CA 1
ATOM 865 C C . LYS A 1 112 ? -11.969 10.258 14.707 1.00 93.00 112 LYS A C 1
ATOM 867 O O . LYS A 1 112 ? -12.727 10.106 15.661 1.00 93.00 112 LYS A O 1
ATOM 872 N N . LYS A 1 113 ? -11.656 11.476 14.245 1.00 94.44 113 LYS A N 1
ATOM 873 C CA . LYS A 1 113 ? -12.180 12.728 14.833 1.00 94.44 113 LYS A CA 1
ATOM 874 C C . LYS A 1 113 ? -13.699 12.861 14.728 1.00 94.44 113 LYS A C 1
ATOM 876 O O . LYS A 1 113 ? -14.297 13.483 15.599 1.00 94.44 113 LYS A O 1
ATOM 881 N N . ILE A 1 114 ? -14.310 12.297 13.687 1.00 94.31 114 ILE A N 1
ATOM 882 C CA . ILE A 1 114 ? -15.768 12.319 13.489 1.00 94.31 114 ILE A CA 1
ATOM 883 C C . ILE A 1 114 ? -16.473 11.081 14.069 1.00 94.31 114 ILE A C 1
ATOM 885 O O . ILE A 1 114 ? -17.680 10.937 13.900 1.00 94.31 114 ILE A O 1
ATOM 889 N N . GLY A 1 115 ? -15.744 10.200 14.765 1.00 89.44 115 GLY A N 1
ATOM 890 C CA . GLY A 1 115 ? -16.296 9.004 15.406 1.00 89.44 115 GLY A CA 1
ATOM 891 C C . GLY A 1 115 ? -16.466 7.795 14.481 1.00 89.44 115 GLY A C 1
ATOM 892 O O . GLY A 1 115 ? -17.144 6.842 14.856 1.00 89.44 115 GLY A O 1
ATOM 893 N N . CYS A 1 116 ? -15.864 7.809 13.289 1.00 89.88 116 CYS A N 1
ATOM 894 C CA . CYS A 1 116 ? -15.772 6.634 12.427 1.00 89.88 116 CYS A CA 1
ATOM 895 C C . CYS A 1 116 ? -14.488 5.867 12.753 1.00 89.88 116 CYS A C 1
ATOM 897 O O . CYS A 1 116 ? -13.391 6.340 12.451 1.00 89.88 116 CYS A O 1
ATOM 899 N N . ASP A 1 117 ? -14.629 4.689 13.355 1.00 84.00 117 ASP A N 1
ATOM 900 C CA . ASP A 1 117 ? -13.506 3.783 13.589 1.00 84.00 117 ASP A CA 1
ATOM 901 C C . ASP A 1 117 ? -13.339 2.835 12.394 1.00 84.00 117 ASP A C 1
ATOM 903 O O . ASP A 1 117 ? -14.313 2.252 11.909 1.00 84.00 117 ASP A O 1
ATOM 907 N N . ILE A 1 118 ? -12.108 2.722 11.905 1.00 82.00 118 ILE A N 1
ATOM 908 C CA . ILE A 1 118 ? -11.709 1.777 10.863 1.00 82.00 118 ILE A CA 1
ATOM 909 C C . ILE A 1 118 ? -10.635 0.870 11.471 1.00 82.00 118 ILE A C 1
ATOM 911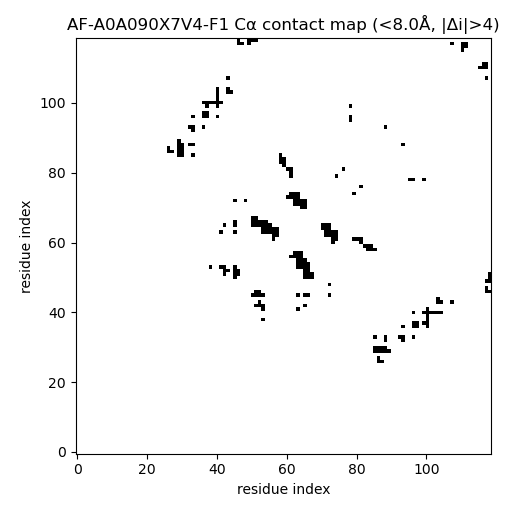 O O . ILE A 1 118 ? -9.698 1.369 12.102 1.00 82.00 118 ILE A O 1
ATOM 915 N N . ALA A 1 119 ? -10.860 -0.440 11.330 1.00 66.31 119 ALA A N 1
ATOM 916 C CA . ALA A 1 119 ? -10.191 -1.519 12.065 1.00 66.31 119 ALA A CA 1
ATOM 917 C C . ALA A 1 119 ? -8.662 -1.526 11.938 1.00 66.31 119 ALA A C 1
ATOM 919 O O . ALA A 1 119 ? -8.145 -0.979 10.945 1.00 66.31 119 ALA A O 1
#

Solvent-accessible surface area (backbone atoms only — not comparable to full-atom values): 7035 Å² total; per-residue (Å²): 141,83,85,79,90,77,76,86,80,80,78,79,80,83,73,88,70,84,67,76,79,71,83,55,77,64,38,57,57,32,27,47,54,35,50,62,35,28,48,68,18,46,24,48,50,23,15,77,74,74,20,73,33,56,76,44,78,42,57,91,76,28,25,36,35,25,52,68,98,82,46,72,45,69,52,56,57,92,72,40,46,92,88,53,63,54,60,64,40,40,73,67,55,33,50,45,29,38,50,49,20,50,50,37,51,54,49,52,56,52,35,48,74,75,71,47,84,66,111

Secondary structure (DSSP, 8-state):
------------------------TTHHHHHHHHHHHHHHHHHHHHHHTT-S-EEEEETTTTEEEESSSS-EEEPPTTTS-TT--GGG--HHHHHHHHHHHHHHHHHHHHHHHTT----

pLDDT: mean 79.28, std 17.85, range [41.16, 97.5]

Sequence (119 aa):
MYRNISIMLFVLFAVVLGVPASQEEGSTSSSWECRQALSGGANIYCEIFGHSFFRVLHPENGELECDGPTKKVKLPVFVWPPGTSMSSCTPQLKNTLQAFTQEMKNIKESLKKIGCDIA

Organism: Ixodes ricinus (NCBI:txid34613)

Foldseek 3Di:
DDDDDDDDPPPPPPDPDPPVPPPCVQQVVQLVLLCVLQQLLQQLVCLVVVARGWDDAPLQQQWTDGPDDDDTDHDPCQLRPHPDDSRRNDPVNSVSSNVSSVVSVVVQVVCVVVPRHGD